Protein AF-A0A497HWL4-F1 (afdb_monomer_lite)

Foldseek 3Di:
DDVVQLVVLLVCVLVVVDPLVVSCVSSVHDSVVSVVVNVVVPSVCDPVVVVVVVVVD

Radius of gyration: 10.6 Å; chains: 1; bounding box: 26×22×23 Å

pLDDT: mean 80.26, std 14.18, range [49.03, 95.25]

Structure (mmCIF, N/CA/C/O backbone):
data_AF-A0A497HWL4-F1
#
_entry.id   AF-A0A497HWL4-F1
#
loop_
_atom_site.group_PDB
_atom_site.id
_atom_site.type_symbol
_atom_site.label_atom_id
_atom_site.label_alt_id
_atom_site.label_comp_id
_atom_site.label_asym_id
_atom_site.label_entity_id
_atom_site.label_seq_id
_atom_site.pdbx_PDB_ins_code
_atom_site.Cartn_x
_atom_site.Cartn_y
_atom_site.Cartn_z
_atom_site.occupancy
_atom_site.B_iso_or_equiv
_atom_site.auth_seq_id
_atom_site.auth_comp_id
_atom_site.auth_asym_id
_atom_site.auth_atom_id
_atom_site.pdbx_PDB_model_num
ATOM 1 N N . MET A 1 1 ? 13.473 -7.081 5.191 1.00 62.44 1 MET A N 1
ATOM 2 C CA . MET A 1 1 ? 12.640 -5.860 5.113 1.00 62.44 1 MET A CA 1
ATOM 3 C C . MET A 1 1 ? 12.178 -5.494 6.507 1.00 62.44 1 MET A C 1
ATOM 5 O O . MET A 1 1 ? 12.145 -6.366 7.362 1.00 62.44 1 MET A O 1
ATOM 9 N N . SER A 1 2 ? 11.896 -4.220 6.760 1.00 80.81 2 SER A N 1
ATOM 10 C CA . SER A 1 2 ? 11.488 -3.776 8.090 1.00 80.81 2 SER A CA 1
ATOM 11 C C . SER A 1 2 ? 9.972 -3.683 8.148 1.00 80.81 2 SER A C 1
ATOM 13 O O . SER A 1 2 ? 9.400 -2.875 7.422 1.00 80.81 2 SER A O 1
ATOM 15 N N . GLU A 1 3 ? 9.342 -4.509 8.980 1.00 84.38 3 GLU A N 1
ATOM 16 C CA . GLU A 1 3 ? 7.879 -4.594 9.092 1.00 84.38 3 GLU A CA 1
ATOM 17 C C . GLU A 1 3 ? 7.246 -3.228 9.398 1.00 84.38 3 GLU A C 1
ATOM 19 O O . GLU A 1 3 ? 6.255 -2.850 8.782 1.00 84.38 3 GLU A O 1
ATOM 24 N N . TRP A 1 4 ? 7.931 -2.397 10.193 1.00 89.38 4 TRP A N 1
ATOM 25 C CA . TRP A 1 4 ? 7.499 -1.025 10.482 1.00 89.38 4 TRP A CA 1
ATOM 26 C C . TRP A 1 4 ? 7.335 -0.149 9.230 1.00 89.38 4 TRP A C 1
ATOM 28 O O . TRP A 1 4 ? 6.505 0.757 9.216 1.00 89.38 4 TRP A O 1
ATOM 38 N N . LYS A 1 5 ? 8.113 -0.387 8.159 1.00 90.50 5 LYS A N 1
ATOM 39 C CA . LYS A 1 5 ? 7.962 0.357 6.897 1.00 90.50 5 LYS A CA 1
ATOM 40 C C . LYS A 1 5 ? 6.693 -0.057 6.164 1.00 90.50 5 LYS A C 1
ATOM 42 O O . LYS A 1 5 ? 6.057 0.802 5.560 1.00 90.50 5 LYS A O 1
ATOM 47 N N . LYS A 1 6 ? 6.337 -1.346 6.216 1.00 90.50 6 LYS A N 1
ATOM 48 C CA . LYS A 1 6 ? 5.093 -1.866 5.635 1.00 90.50 6 LYS A CA 1
ATOM 49 C C . LYS A 1 6 ? 3.893 -1.298 6.377 1.00 90.50 6 LYS A C 1
ATOM 51 O O . LYS A 1 6 ? 3.043 -0.681 5.744 1.00 90.50 6 LYS A O 1
ATOM 56 N N . GLU A 1 7 ? 3.878 -1.416 7.701 1.00 90.75 7 GLU A N 1
ATOM 57 C CA . GLU A 1 7 ? 2.811 -0.873 8.550 1.00 90.75 7 GLU A CA 1
ATOM 58 C C . GLU A 1 7 ? 2.644 0.633 8.333 1.00 90.75 7 GLU A C 1
ATOM 60 O O . GLU A 1 7 ? 1.546 1.103 8.045 1.00 90.75 7 GLU A O 1
ATOM 65 N N . ARG A 1 8 ? 3.747 1.393 8.333 1.00 93.50 8 ARG A N 1
ATOM 66 C CA . ARG A 1 8 ? 3.695 2.839 8.100 1.00 93.50 8 ARG A CA 1
ATOM 67 C C . ARG A 1 8 ?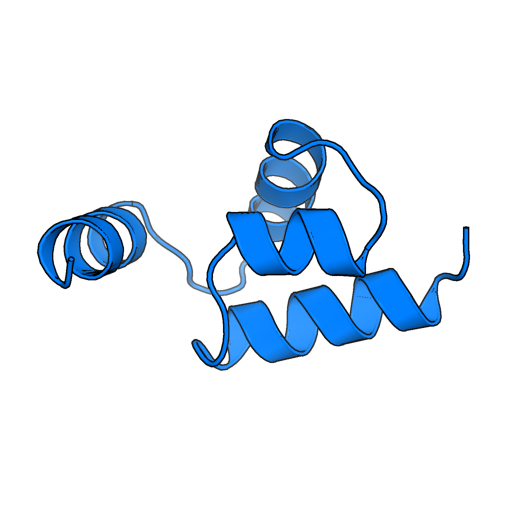 3.197 3.210 6.704 1.00 93.50 8 ARG A C 1
ATOM 69 O O . ARG A 1 8 ? 2.478 4.195 6.553 1.00 93.50 8 ARG A O 1
ATOM 76 N N . ALA A 1 9 ? 3.606 2.469 5.676 1.00 94.19 9 ALA A N 1
ATOM 77 C CA . ALA A 1 9 ? 3.133 2.695 4.314 1.00 94.19 9 ALA A CA 1
ATOM 78 C C . ALA A 1 9 ? 1.625 2.430 4.197 1.00 94.19 9 ALA A C 1
ATOM 80 O O . ALA A 1 9 ? 0.927 3.196 3.537 1.00 94.19 9 ALA A O 1
ATOM 81 N N . LEU A 1 10 ? 1.127 1.395 4.875 1.00 90.81 10 LEU A N 1
ATOM 82 C CA . LEU A 1 10 ? -0.289 1.041 4.912 1.00 90.81 10 LEU A CA 1
ATOM 83 C C . LEU A 1 10 ? -1.127 2.055 5.699 1.00 90.81 10 LEU A C 1
ATOM 85 O O . LEU A 1 10 ? -2.197 2.424 5.232 1.00 90.81 10 LEU A O 1
ATOM 89 N N . GLU A 1 11 ? -0.637 2.569 6.831 1.00 90.81 11 GLU A N 1
ATOM 90 C CA . GLU A 1 11 ? -1.295 3.662 7.567 1.00 90.81 11 GLU A CA 1
ATOM 91 C C . GLU A 1 11 ? -1.448 4.919 6.708 1.00 90.81 11 GLU A C 1
ATOM 93 O O . GLU A 1 11 ? -2.518 5.513 6.639 1.00 90.81 11 GLU A O 1
ATOM 98 N N . LEU A 1 12 ? -0.374 5.334 6.033 1.00 90.25 12 LEU A N 1
ATOM 99 C CA . LEU A 1 12 ? -0.402 6.527 5.187 1.00 90.25 12 LEU A CA 1
ATOM 100 C C . LEU A 1 12 ? -1.291 6.339 3.956 1.00 90.25 12 LEU A C 1
ATOM 102 O O . LEU A 1 12 ? -1.904 7.307 3.506 1.00 90.25 12 LEU A O 1
ATOM 106 N N . LEU A 1 13 ? -1.340 5.120 3.413 1.00 88.19 13 LEU A N 1
ATOM 107 C CA . LEU A 1 13 ? -2.240 4.761 2.323 1.00 88.19 13 LEU A CA 1
ATOM 108 C C . LEU A 1 13 ? -3.702 4.809 2.784 1.00 88.19 13 LEU A C 1
ATOM 110 O O . LEU A 1 13 ? -4.521 5.419 2.108 1.00 88.19 13 LEU A O 1
ATOM 114 N N . LYS A 1 14 ? -4.003 4.239 3.958 1.00 84.31 14 LYS A N 1
ATOM 115 C CA . LYS A 1 14 ? -5.332 4.276 4.589 1.00 84.31 14 LYS A CA 1
ATOM 116 C C . LYS A 1 14 ? -5.801 5.701 4.882 1.00 84.31 14 LYS A C 1
ATOM 118 O O . LYS A 1 14 ? -6.969 6.012 4.721 1.00 84.31 14 LYS A O 1
ATOM 123 N N . ASP A 1 15 ? -4.893 6.574 5.305 1.00 86.50 15 ASP A N 1
ATOM 124 C CA . ASP A 1 15 ? -5.189 7.987 5.560 1.00 86.50 15 ASP A CA 1
ATOM 125 C C . ASP A 1 15 ? -5.280 8.830 4.265 1.00 86.50 15 ASP A C 1
ATOM 127 O O . ASP A 1 15 ? -5.345 10.059 4.345 1.00 86.50 15 ASP A O 1
ATOM 131 N N . HIS A 1 16 ? -5.199 8.212 3.078 1.00 82.69 16 HIS A N 1
ATOM 132 C CA . HIS A 1 16 ? -5.133 8.869 1.761 1.00 82.69 16 HIS A CA 1
ATOM 133 C C . HIS A 1 16 ? -4.026 9.933 1.644 1.00 82.69 16 HIS A C 1
ATOM 135 O O . HIS A 1 16 ? -4.119 10.890 0.877 1.00 82.69 16 HIS A O 1
ATOM 141 N N . LYS A 1 17 ? -2.941 9.789 2.413 1.00 88.50 17 LYS A N 1
ATOM 142 C CA . LYS A 1 17 ? -1.803 10.728 2.409 1.00 88.50 17 LYS A CA 1
ATOM 143 C C . LYS A 1 17 ? -0.814 10.440 1.289 1.00 88.50 17 LYS A C 1
ATOM 145 O O . LYS A 1 17 ? -0.030 11.314 0.920 1.00 88.50 17 LYS A O 1
ATOM 150 N N . ILE A 1 18 ? -0.795 9.203 0.800 1.00 87.94 18 ILE A N 1
ATOM 151 C CA . ILE A 1 18 ? 0.087 8.740 -0.268 1.00 87.94 18 ILE A CA 1
ATOM 152 C C . ILE A 1 18 ? -0.658 7.771 -1.180 1.00 87.94 18 ILE A C 1
ATOM 154 O O . ILE A 1 18 ? -1.560 7.064 -0.746 1.00 87.94 18 ILE A O 1
ATOM 158 N N . THR A 1 19 ? -0.212 7.677 -2.429 1.00 89.44 19 THR A N 1
ATOM 159 C CA . THR A 1 19 ? -0.745 6.696 -3.376 1.00 89.44 19 THR A CA 1
ATOM 160 C C . THR A 1 19 ? -0.208 5.297 -3.092 1.00 89.44 19 THR A C 1
ATOM 162 O O . THR A 1 19 ? 0.890 5.118 -2.552 1.00 89.44 19 THR A O 1
ATOM 165 N N . ILE A 1 20 ? -0.920 4.282 -3.574 1.00 87.69 20 ILE A N 1
ATOM 166 C CA . ILE A 1 20 ? -0.500 2.877 -3.512 1.00 87.69 20 ILE A CA 1
ATOM 167 C C . ILE A 1 20 ? 0.896 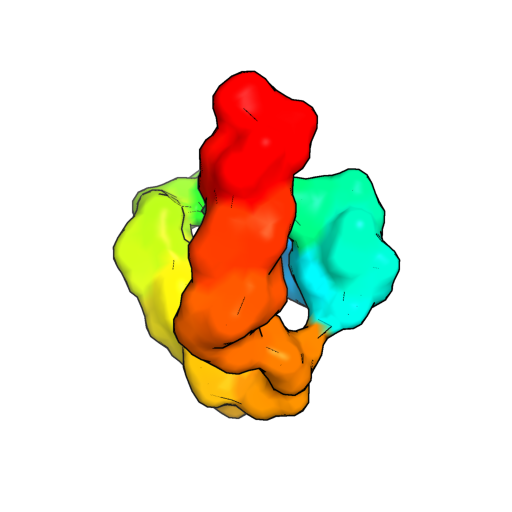2.631 -4.122 1.00 87.69 20 ILE A C 1
ATOM 169 O O . ILE A 1 20 ? 1.677 1.825 -3.612 1.00 87.69 20 ILE A O 1
ATOM 173 N N . ARG A 1 21 ? 1.275 3.380 -5.169 1.00 90.94 21 ARG A N 1
ATOM 174 C CA . ARG A 1 21 ? 2.617 3.310 -5.774 1.00 90.94 21 ARG A CA 1
ATOM 175 C C . ARG A 1 21 ? 3.681 3.818 -4.807 1.00 90.94 21 ARG A C 1
ATOM 177 O O . ARG A 1 21 ? 4.731 3.194 -4.666 1.00 90.94 21 ARG A O 1
ATOM 184 N N . LYS A 1 22 ? 3.410 4.937 -4.131 1.00 94.06 22 LYS A N 1
ATOM 185 C CA . LYS A 1 22 ? 4.323 5.505 -3.139 1.00 94.06 22 LYS A CA 1
ATOM 186 C C . LYS A 1 22 ? 4.436 4.599 -1.914 1.00 94.06 22 LYS A C 1
ATOM 188 O O . LYS A 1 22 ? 5.550 4.403 -1.432 1.00 94.06 22 LYS A O 1
ATOM 193 N N . ALA A 1 23 ? 3.328 4.007 -1.471 1.00 93.69 23 ALA A N 1
ATOM 194 C CA . ALA A 1 23 ? 3.313 3.018 -0.400 1.00 93.69 23 ALA A CA 1
ATOM 195 C C . ALA A 1 23 ? 4.196 1.808 -0.748 1.00 93.69 23 ALA A C 1
ATOM 197 O O . ALA A 1 23 ? 5.057 1.438 0.048 1.00 93.69 23 ALA A O 1
ATOM 198 N N . ALA A 1 24 ? 4.066 1.255 -1.960 1.00 93.94 24 ALA A N 1
ATOM 199 C CA . ALA A 1 24 ? 4.891 0.140 -2.431 1.00 93.94 24 ALA A CA 1
ATOM 200 C C . ALA A 1 24 ? 6.393 0.474 -2.407 1.00 93.94 24 ALA A C 1
ATOM 202 O O . ALA A 1 24 ? 7.190 -0.286 -1.860 1.00 93.94 24 ALA A O 1
ATOM 203 N N . SER A 1 25 ? 6.779 1.655 -2.905 1.00 95.25 25 SER A N 1
ATOM 204 C CA . SER A 1 25 ? 8.173 2.115 -2.853 1.00 95.25 25 SER A CA 1
ATOM 205 C C . SER A 1 25 ? 8.688 2.332 -1.425 1.00 95.25 25 SER A C 1
ATOM 207 O O . SER A 1 25 ? 9.850 2.057 -1.149 1.00 95.25 25 SER A O 1
ATOM 209 N N . MET A 1 26 ? 7.854 2.830 -0.507 1.00 95.00 26 MET A N 1
ATOM 210 C CA . MET A 1 26 ? 8.235 3.027 0.901 1.00 95.00 26 MET A CA 1
ATOM 211 C C . MET A 1 26 ? 8.430 1.703 1.644 1.00 95.00 26 MET A C 1
ATOM 213 O O . MET A 1 26 ? 9.331 1.587 2.477 1.00 95.00 26 MET A O 1
ATOM 217 N N . ALA A 1 27 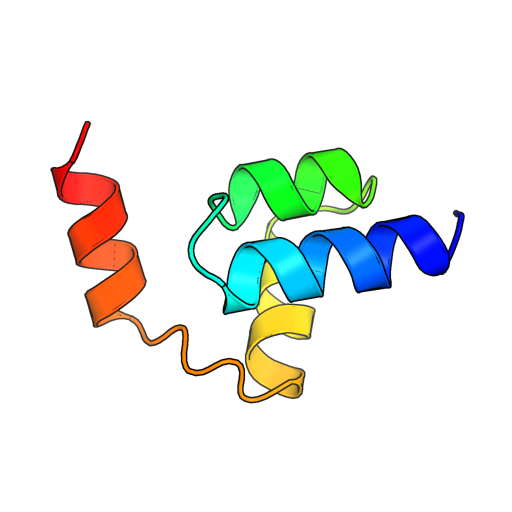? 7.588 0.723 1.331 1.00 94.06 27 ALA A N 1
ATOM 218 C CA . ALA A 1 27 ? 7.618 -0.619 1.893 1.00 94.06 27 ALA A CA 1
ATOM 219 C C . ALA A 1 27 ? 8.651 -1.543 1.224 1.00 94.06 27 ALA A C 1
ATOM 221 O O . ALA A 1 27 ? 8.866 -2.646 1.726 1.00 94.06 27 ALA A O 1
ATOM 222 N N . ASP A 1 28 ? 9.303 -1.088 0.146 1.00 94.94 28 ASP A N 1
ATOM 223 C CA . ASP A 1 28 ? 10.254 -1.867 -0.659 1.00 94.94 28 ASP A CA 1
ATOM 224 C C . ASP A 1 28 ? 9.630 -3.164 -1.208 1.00 94.94 28 ASP A C 1
ATOM 226 O O . ASP A 1 28 ? 10.215 -4.243 -1.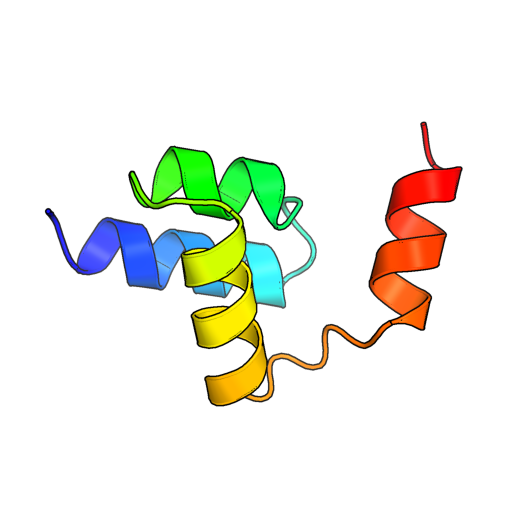151 1.00 94.94 28 ASP A O 1
ATOM 230 N N . VAL A 1 29 ? 8.389 -3.056 -1.694 1.00 93.56 29 VAL A N 1
ATOM 231 C CA . VAL A 1 29 ? 7.617 -4.161 -2.283 1.00 93.56 29 VAL A CA 1
ATOM 232 C C . VAL A 1 29 ? 7.180 -3.834 -3.701 1.00 93.56 29 VAL A C 1
ATOM 234 O O . VAL A 1 29 ? 7.107 -2.673 -4.116 1.00 93.56 29 VAL A O 1
ATOM 237 N N . ALA A 1 30 ? 6.816 -4.874 -4.446 1.00 93.75 30 ALA A N 1
ATOM 238 C CA . ALA A 1 30 ? 6.170 -4.694 -5.734 1.00 93.75 30 ALA A CA 1
ATOM 239 C C . ALA A 1 30 ? 4.796 -4.022 -5.575 1.00 93.75 30 ALA A C 1
ATOM 241 O O . ALA A 1 30 ? 4.070 -4.247 -4.607 1.00 93.75 30 ALA A O 1
ATOM 242 N N . TYR A 1 31 ? 4.395 -3.249 -6.585 1.00 88.06 31 TYR A N 1
ATOM 243 C CA . TYR A 1 31 ? 3.075 -2.610 -6.638 1.00 88.06 31 TYR A CA 1
ATOM 244 C C . TYR A 1 31 ? 1.922 -3.607 -6.426 1.00 88.06 31 TYR A C 1
ATOM 246 O O . TYR A 1 31 ? 1.007 -3.345 -5.650 1.00 88.06 31 TYR A O 1
ATOM 254 N N . VAL A 1 32 ? 1.999 -4.774 -7.073 1.00 90.81 32 VAL A N 1
ATOM 255 C CA . VAL A 1 32 ? 1.001 -5.847 -6.944 1.00 90.81 32 VAL A CA 1
ATOM 256 C C . VAL A 1 32 ? 0.944 -6.444 -5.536 1.00 90.81 32 VAL A C 1
ATOM 258 O O . VAL A 1 32 ? -0.141 -6.768 -5.066 1.00 90.81 32 VAL A O 1
ATOM 261 N N . GLU A 1 33 ? 2.077 -6.530 -4.832 1.00 91.62 33 GLU A N 1
ATOM 262 C CA . GLU A 1 33 ? 2.109 -6.980 -3.434 1.00 91.62 33 GLU A CA 1
ATOM 263 C C . GLU A 1 33 ? 1.447 -5.944 -2.518 1.00 91.62 33 GLU A C 1
ATOM 265 O O . GLU A 1 33 ? 0.662 -6.305 -1.646 1.00 91.62 33 GLU A O 1
ATOM 270 N N . MET A 1 34 ? 1.684 -4.648 -2.746 1.00 91.62 34 MET A N 1
ATOM 271 C CA . MET A 1 34 ? 1.003 -3.598 -1.983 1.00 91.62 34 MET A CA 1
ATOM 272 C C . MET A 1 34 ? -0.511 -3.586 -2.242 1.00 91.62 34 MET A C 1
ATOM 274 O O . MET A 1 34 ? -1.285 -3.374 -1.314 1.00 91.62 34 MET A O 1
ATOM 278 N N . LEU A 1 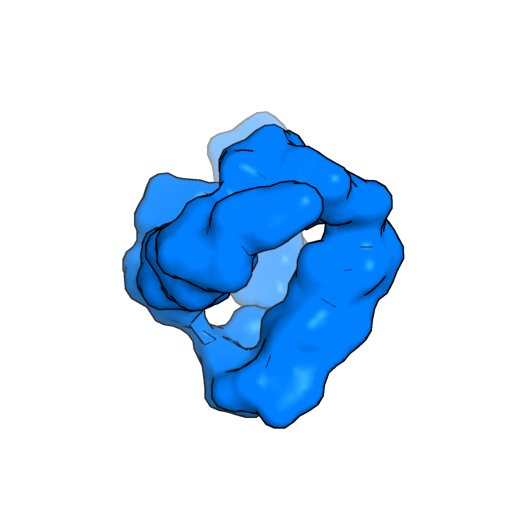35 ? -0.949 -3.870 -3.472 1.00 87.38 35 LEU A N 1
ATOM 279 C CA . LEU A 1 35 ? -2.372 -3.995 -3.807 1.00 87.38 35 LEU A CA 1
ATOM 280 C C . LEU A 1 35 ? -3.040 -5.166 -3.077 1.00 87.38 35 LEU A C 1
ATOM 282 O O . LEU A 1 35 ? -4.146 -5.028 -2.561 1.00 87.38 35 LEU A O 1
ATOM 286 N N . GLU A 1 36 ? -2.367 -6.311 -3.005 1.00 87.81 36 GLU A N 1
ATOM 287 C CA . GLU A 1 36 ? -2.805 -7.469 -2.218 1.00 87.81 36 GLU A CA 1
ATOM 288 C C . GLU A 1 36 ? -2.914 -7.143 -0.720 1.00 87.81 36 GLU A C 1
ATOM 290 O O . GLU A 1 36 ? -3.898 -7.511 -0.076 1.00 87.81 36 GLU A O 1
ATOM 295 N N . LEU A 1 37 ? -1.917 -6.447 -0.165 1.00 87.69 37 LEU A N 1
ATOM 296 C CA . LEU A 1 37 ? -1.897 -6.034 1.242 1.00 87.69 37 LEU A CA 1
ATOM 297 C C . LEU A 1 37 ? -3.022 -5.045 1.554 1.00 87.69 37 LEU A C 1
ATOM 299 O O . LEU A 1 37 ? -3.726 -5.216 2.546 1.00 87.69 37 LEU A O 1
ATOM 303 N N . ALA A 1 38 ? -3.235 -4.065 0.677 1.00 84.38 38 ALA A N 1
ATOM 3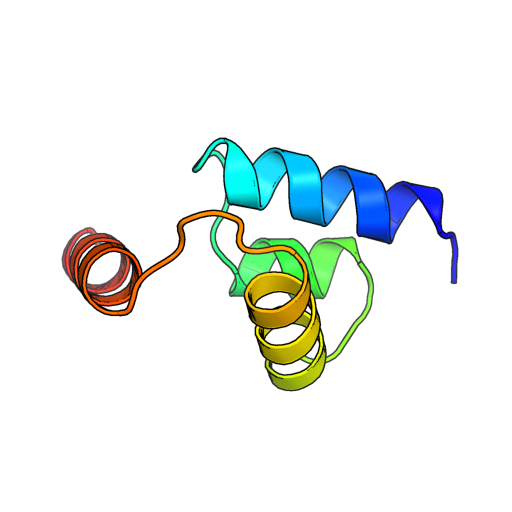04 C CA . ALA A 1 38 ? -4.330 -3.109 0.773 1.00 84.38 38 ALA A CA 1
ATOM 305 C C . ALA A 1 38 ? -5.700 -3.809 0.791 1.00 84.38 38 ALA A C 1
ATOM 307 O O . ALA A 1 38 ? -6.519 -3.551 1.668 1.00 84.38 38 ALA A O 1
ATOM 308 N N . LYS A 1 39 ? -5.930 -4.767 -0.115 1.00 81.06 39 LYS A N 1
ATOM 309 C CA . LYS A 1 39 ? -7.184 -5.539 -0.159 1.00 81.06 39 LYS A CA 1
ATOM 310 C C . LYS A 1 39 ? -7.430 -6.355 1.110 1.00 81.06 39 LYS A C 1
ATOM 312 O O . LYS A 1 39 ? -8.560 -6.435 1.575 1.00 81.06 39 LYS A O 1
ATOM 317 N N . LYS A 1 40 ? -6.384 -6.970 1.672 1.00 74.94 40 LYS A N 1
ATOM 318 C CA . LYS A 1 40 ? -6.485 -7.802 2.886 1.00 74.94 40 LYS A CA 1
ATOM 319 C C . LYS A 1 40 ? -6.805 -7.002 4.146 1.00 74.94 40 LYS A C 1
ATOM 321 O O . LYS A 1 40 ? -7.330 -7.574 5.095 1.00 74.94 40 LYS A O 1
ATOM 326 N N . LEU A 1 41 ? -6.470 -5.715 4.166 1.00 67.62 41 LEU A N 1
ATOM 327 C CA . LEU A 1 41 ? -6.660 -4.850 5.329 1.00 67.62 41 LEU A CA 1
ATOM 328 C C . LEU A 1 41 ? -7.988 -4.087 5.320 1.00 67.62 41 LEU A C 1
ATOM 330 O O . LEU A 1 41 ? -8.209 -3.309 6.245 1.00 67.62 41 LEU A O 1
ATOM 334 N N . ASP A 1 42 ? -8.840 -4.300 4.308 1.00 62.03 42 ASP A N 1
ATOM 335 C CA . ASP A 1 42 ? -10.117 -3.593 4.128 1.00 62.03 42 ASP A CA 1
ATOM 336 C C . ASP A 1 42 ? -9.967 -2.082 4.383 1.00 62.03 42 ASP A C 1
ATOM 338 O O . ASP A 1 42 ? -10.747 -1.449 5.089 1.00 62.03 42 ASP A O 1
ATOM 342 N N . ILE A 1 43 ? -8.880 -1.491 3.866 1.00 61.22 43 ILE A N 1
ATOM 343 C CA . ILE A 1 43 ? -8.536 -0.081 4.118 1.00 61.22 43 ILE A CA 1
ATOM 344 C C . ILE A 1 43 ? -9.452 0.905 3.383 1.00 61.22 43 ILE A C 1
ATOM 346 O O . ILE A 1 43 ? -9.105 2.071 3.265 1.00 61.22 43 ILE A O 1
ATOM 350 N N . GLY A 1 44 ? -10.612 0.463 2.897 1.00 53.59 44 GLY A N 1
ATOM 351 C CA . GLY A 1 44 ? -11.586 1.319 2.224 1.00 53.59 44 GLY A CA 1
ATOM 352 C C . GLY A 1 44 ? -11.147 1.832 0.854 1.00 53.59 44 GLY A C 1
ATOM 353 O O . GLY A 1 44 ? -11.949 2.491 0.217 1.00 53.59 44 GLY A O 1
ATOM 354 N N . TYR A 1 45 ? -9.936 1.488 0.392 1.00 55.03 45 TYR A N 1
ATOM 355 C CA . TYR A 1 45 ? -9.409 1.885 -0.915 1.00 55.03 45 TYR A CA 1
ATOM 356 C C . TYR A 1 45 ? -10.128 1.108 -2.021 1.00 55.03 45 TYR A C 1
ATOM 358 O O . TYR A 1 45 ? -9.674 0.050 -2.478 1.00 55.03 45 TYR A O 1
ATOM 366 N N . ASP A 1 46 ? -11.309 1.594 -2.379 1.00 61.31 46 ASP A N 1
ATOM 367 C CA . ASP A 1 46 ? -12.113 1.044 -3.454 1.00 61.31 46 ASP A CA 1
ATOM 368 C C . ASP A 1 46 ? -11.582 1.486 -4.828 1.00 61.31 46 ASP A C 1
ATOM 370 O O . ASP A 1 46 ? -10.663 2.300 -4.970 1.00 61.31 46 ASP A O 1
ATOM 374 N N . LEU A 1 47 ? -12.122 0.863 -5.875 1.00 55.22 47 LEU A N 1
ATOM 375 C CA . LEU A 1 47 ? -11.720 1.148 -7.249 1.00 55.22 47 LEU A CA 1
ATOM 376 C C . LEU A 1 47 ? -12.020 2.608 -7.638 1.00 55.22 47 LEU A C 1
ATOM 378 O O . LEU A 1 47 ? -11.286 3.178 -8.439 1.00 55.22 47 LEU A O 1
ATOM 382 N N . GLU A 1 48 ? -13.046 3.224 -7.046 1.00 60.06 48 GLU A N 1
ATOM 383 C CA . GLU A 1 48 ? -13.417 4.607 -7.337 1.00 60.06 48 GLU A CA 1
ATOM 384 C C . GLU A 1 48 ? -12.434 5.610 -6.718 1.00 60.06 48 GLU A C 1
ATOM 386 O O . GLU A 1 48 ? -12.159 6.650 -7.313 1.00 60.06 48 GLU A O 1
ATOM 391 N N . GLU A 1 49 ? -11.868 5.331 -5.541 1.00 64.50 49 GLU A N 1
ATOM 392 C CA . GLU A 1 49 ? -10.796 6.149 -4.961 1.00 64.50 49 GLU A CA 1
ATOM 393 C C . GLU A 1 49 ? -9.517 6.080 -5.785 1.00 64.50 49 GLU A C 1
ATOM 395 O O . GLU A 1 49 ? -8.871 7.107 -6.003 1.00 64.50 49 GLU A O 1
ATOM 400 N N . LEU A 1 50 ? -9.191 4.894 -6.307 1.00 66.56 50 LEU A N 1
ATOM 401 C CA . LEU A 1 50 ? -8.087 4.724 -7.246 1.00 66.56 50 LEU A CA 1
ATOM 402 C C . LEU A 1 50 ? -8.309 5.533 -8.535 1.00 66.56 50 LEU A C 1
ATOM 404 O O . LEU A 1 50 ? -7.372 6.162 -9.025 1.00 66.56 50 LEU A O 1
ATOM 408 N N . GLU A 1 51 ? -9.526 5.527 -9.082 1.00 61.31 51 GLU A N 1
ATOM 409 C CA . GLU A 1 51 ? -9.883 6.318 -10.266 1.00 61.31 51 GLU A CA 1
ATOM 410 C C . GLU A 1 51 ? -9.803 7.828 -9.987 1.00 61.31 51 GLU A C 1
ATOM 412 O O . GLU A 1 51 ? -9.193 8.560 -10.768 1.00 61.31 51 GLU A O 1
ATOM 417 N N . ARG A 1 52 ? -10.295 8.293 -8.831 1.00 66.19 52 ARG A N 1
ATOM 418 C CA . ARG A 1 52 ? -10.196 9.705 -8.412 1.00 66.19 52 ARG A CA 1
ATOM 419 C C . ARG A 1 52 ? -8.752 10.187 -8.248 1.00 66.19 52 ARG A C 1
ATOM 421 O O . ARG A 1 52 ? -8.446 11.328 -8.598 1.00 66.19 52 ARG A O 1
ATOM 428 N N . ASP A 1 53 ? -7.862 9.346 -7.725 1.00 63.88 53 ASP A N 1
ATOM 429 C CA . ASP A 1 53 ? -6.437 9.676 -7.593 1.00 63.88 53 ASP A CA 1
ATOM 430 C C . ASP A 1 53 ? -5.713 9.698 -8.950 1.00 63.88 53 ASP A C 1
ATOM 432 O O . ASP A 1 53 ? -4.761 10.463 -9.124 1.00 63.88 53 ASP A O 1
ATOM 436 N N . LEU A 1 54 ? -6.156 8.890 -9.920 1.00 61.16 54 LEU A N 1
ATOM 437 C CA . LEU A 1 54 ? -5.617 8.893 -11.283 1.00 61.16 54 LEU A CA 1
ATOM 438 C C . LEU A 1 54 ? -6.049 10.127 -12.087 1.00 61.16 54 LEU A C 1
ATOM 440 O O . LEU A 1 54 ? -5.273 10.586 -12.919 1.00 61.16 54 LEU A O 1
ATOM 444 N N . GLU A 1 55 ? -7.231 10.688 -11.823 1.00 61.41 55 GLU A N 1
ATOM 445 C CA . GLU A 1 55 ? -7.722 11.911 -12.481 1.00 61.41 55 GLU A CA 1
ATOM 446 C C . GLU A 1 55 ? -7.127 13.212 -11.914 1.00 61.41 55 GLU A C 1
ATOM 448 O O . GLU A 1 55 ? -7.208 14.263 -12.550 1.00 61.41 55 GLU A O 1
ATOM 453 N N . ARG A 1 56 ? -6.519 13.178 -10.720 1.00 56.28 56 ARG A N 1
ATOM 454 C CA . ARG A 1 56 ? -5.896 14.357 -10.086 1.00 56.28 56 ARG A CA 1
ATOM 455 C C . ARG A 1 56 ? -4.474 14.675 -10.572 1.00 56.28 56 ARG A C 1
ATOM 457 O O . ARG A 1 56 ? -3.837 15.558 -9.992 1.00 56.28 56 ARG A O 1
ATOM 464 N N . PHE A 1 57 ? -3.998 14.007 -11.623 1.00 49.03 57 PHE A N 1
ATOM 465 C CA . PHE A 1 57 ? -2.710 14.261 -12.277 1.00 49.03 57 PHE A CA 1
ATOM 466 C C . PHE A 1 57 ? -2.865 14.607 -13.756 1.00 49.03 57 PHE A C 1
ATOM 468 O O . PHE A 1 57 ? -3.588 13.877 -14.467 1.00 49.03 57 PHE A O 1
#

Secondary structure (DSSP, 8-state):
--HHHHHHHHHHHHTTSS-HHHHHHHHT--HHHHHHHHHHTT-S--HHHHHHHHHT-

Sequence (57 aa):
MSEWKKERALELLKDHKITIRKAASMADVAYVEMLELAKKLDIGYDLEELERDLERF